Protein AF-A0ABD6W532-F1 (afdb_monomer_lite)

InterPro domains:
  IPR018689 Immunity protein Imm33 domain [PF09951] (10-70)

Organism: Rathayibacter rathayi (NCBI:txid33887)

pLDDT: mean 93.66, std 7.77, range [59.25, 98.44]

Structure (mmCIF, N/CA/C/O backbone):
data_AF-A0ABD6W532-F1
#
_entry.id   AF-A0ABD6W532-F1
#
loop_
_atom_site.group_PDB
_atom_site.id
_atom_site.type_symbol
_atom_site.label_atom_id
_atom_site.label_alt_id
_atom_site.label_comp_id
_atom_site.label_asym_id
_atom_site.label_entity_id
_atom_site.label_seq_id
_atom_site.pdbx_PDB_ins_code
_atom_site.Cartn_x
_atom_site.Cartn_y
_atom_site.Cartn_z
_atom_site.occupancy
_atom_site.B_iso_or_equiv
_atom_site.auth_seq_id
_atom_site.auth_comp_id
_atom_site.auth_asym_id
_atom_site.auth_atom_id
_atom_site.pdbx_PDB_model_num
ATOM 1 N N . MET A 1 1 ? -8.141 -4.741 -12.898 1.00 60.84 1 MET A N 1
ATOM 2 C CA . MET A 1 1 ? -8.251 -4.279 -14.311 1.00 60.84 1 MET A CA 1
ATOM 3 C C . MET A 1 1 ? -7.161 -3.235 -14.525 1.00 60.84 1 MET A C 1
ATOM 5 O O . MET A 1 1 ? -6.952 -2.446 -13.622 1.00 60.84 1 MET A O 1
ATOM 9 N N . GLU A 1 2 ? -6.420 -3.209 -15.641 1.00 71.75 2 GLU A N 1
ATOM 10 C CA . GLU A 1 2 ? -5.383 -2.169 -15.821 1.00 71.75 2 GLU A CA 1
ATOM 11 C C . GLU A 1 2 ? -6.043 -0.845 -16.249 1.00 71.75 2 GLU A C 1
ATOM 13 O O . GLU A 1 2 ? -6.473 -0.698 -17.392 1.00 71.75 2 GLU A O 1
ATOM 18 N N . ILE A 1 3 ? -6.173 0.096 -15.309 1.00 82.25 3 ILE A N 1
ATOM 19 C CA . ILE A 1 3 ? -6.740 1.438 -15.526 1.00 82.25 3 ILE A CA 1
ATOM 20 C C . ILE A 1 3 ? -5.628 2.406 -15.964 1.00 82.25 3 ILE A C 1
ATOM 22 O O . ILE A 1 3 ? -5.832 3.270 -16.817 1.00 82.25 3 ILE A O 1
ATOM 26 N N . ILE A 1 4 ? -4.433 2.235 -15.397 1.00 87.69 4 ILE A N 1
ATOM 27 C CA . ILE A 1 4 ? -3.237 3.038 -15.621 1.00 87.69 4 ILE A CA 1
ATOM 28 C C . ILE A 1 4 ? -2.157 2.123 -16.222 1.00 87.69 4 ILE A C 1
ATOM 30 O O . ILE A 1 4 ? -1.623 1.264 -15.510 1.00 87.69 4 ILE A O 1
ATOM 34 N N . PRO A 1 5 ? -1.807 2.304 -17.510 1.00 91.69 5 PRO A N 1
ATOM 35 C CA . PRO A 1 5 ? -0.770 1.513 -18.157 1.00 91.69 5 PRO A CA 1
ATOM 36 C C . PRO A 1 5 ? 0.584 1.666 -17.467 1.00 91.69 5 PRO A C 1
ATOM 38 O O . PRO A 1 5 ? 1.026 2.789 -17.214 1.00 91.69 5 PRO A O 1
ATOM 41 N N . GLN A 1 6 ? 1.265 0.544 -17.217 1.00 91.12 6 GLN A N 1
ATOM 42 C CA . GLN A 1 6 ? 2.619 0.522 -16.638 1.00 91.12 6 GLN A CA 1
ATOM 43 C C . GLN A 1 6 ? 2.723 1.240 -15.278 1.00 91.12 6 GLN A C 1
ATOM 45 O O . GLN A 1 6 ? 3.764 1.810 -14.944 1.00 91.12 6 GLN A O 1
ATOM 50 N N . ALA A 1 7 ? 1.654 1.210 -14.479 1.00 93.56 7 ALA A N 1
ATOM 51 C CA . ALA A 1 7 ? 1.604 1.894 -13.187 1.00 93.56 7 ALA A CA 1
ATOM 52 C C . ALA A 1 7 ? 2.601 1.358 -12.148 1.00 93.56 7 ALA A C 1
ATOM 54 O O . ALA A 1 7 ? 2.896 2.043 -11.164 1.00 93.56 7 ALA A O 1
ATOM 55 N N . GLY A 1 8 ? 3.121 0.150 -12.371 1.00 95.56 8 GLY A N 1
ATOM 56 C CA . GLY A 1 8 ? 4.020 -0.527 -11.450 1.00 95.56 8 GLY A CA 1
ATOM 57 C C . GLY A 1 8 ? 3.319 -0.936 -10.157 1.00 95.56 8 GLY A C 1
ATOM 58 O O . GLY A 1 8 ? 2.094 -1.010 -10.072 1.00 95.56 8 GLY A O 1
ATOM 59 N N . ALA A 1 9 ? 4.126 -1.197 -9.141 1.00 96.50 9 ALA A N 1
ATOM 60 C CA . ALA A 1 9 ? 3.694 -1.572 -7.812 1.00 96.50 9 ALA A CA 1
ATOM 61 C C . ALA A 1 9 ? 3.941 -0.439 -6.810 1.00 96.50 9 ALA A C 1
ATOM 63 O O . ALA A 1 9 ? 4.841 0.387 -6.978 1.00 96.50 9 ALA A O 1
ATOM 64 N N . CYS A 1 10 ? 3.165 -0.441 -5.736 1.00 96.50 10 CYS A N 1
ATOM 65 C CA . CYS A 1 10 ? 3.347 0.416 -4.572 1.00 96.50 10 CYS A CA 1
ATOM 66 C C . CYS A 1 10 ? 3.494 -0.427 -3.302 1.00 96.50 10 CYS A C 1
ATOM 68 O O . CYS A 1 10 ? 3.276 -1.640 -3.317 1.00 96.50 10 CYS A O 1
ATOM 70 N N . LEU A 1 11 ? 3.823 0.227 -2.188 1.00 97.38 11 LEU A N 1
ATOM 71 C CA . LEU A 1 11 ? 3.639 -0.370 -0.868 1.00 97.38 11 LEU A CA 1
ATOM 72 C C . LEU A 1 11 ? 2.305 0.082 -0.281 1.00 97.38 11 LEU A C 1
ATOM 74 O O . LEU A 1 11 ? 1.975 1.268 -0.294 1.00 97.38 11 LEU A O 1
ATOM 78 N N . MET A 1 12 ? 1.558 -0.865 0.262 1.00 97.56 12 MET A N 1
ATOM 79 C CA . MET A 1 12 ? 0.291 -0.635 0.945 1.00 97.56 12 MET A CA 1
ATOM 80 C C . MET A 1 12 ? 0.296 -1.413 2.254 1.00 97.56 12 MET A C 1
ATOM 82 O O . MET A 1 12 ? 0.801 -2.536 2.299 1.00 97.56 12 MET A O 1
ATOM 86 N N . THR A 1 13 ? -0.234 -0.836 3.328 1.00 98.38 13 THR A N 1
ATOM 87 C CA . 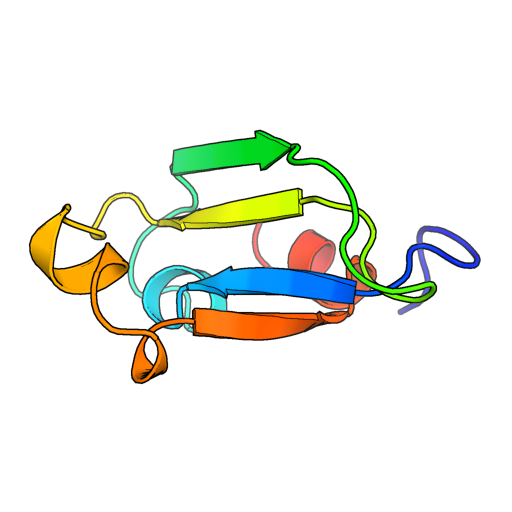THR A 1 13 ? -0.364 -1.576 4.586 1.00 98.38 13 THR A CA 1
ATOM 88 C C . THR A 1 13 ? -1.428 -2.662 4.470 1.00 98.38 13 THR A C 1
ATOM 90 O O . THR A 1 13 ? -2.412 -2.517 3.740 1.00 98.38 13 THR A O 1
ATOM 93 N N . VAL A 1 14 ? -1.263 -3.757 5.212 1.00 98.00 14 VAL A N 1
ATOM 94 C CA . VAL A 1 14 ? -2.228 -4.869 5.216 1.00 98.00 14 VAL A CA 1
ATOM 95 C C . VAL A 1 14 ? -3.611 -4.396 5.675 1.00 98.00 14 VAL A C 1
ATOM 97 O O . VAL A 1 14 ? -4.613 -4.800 5.093 1.00 98.00 14 VAL A O 1
ATOM 100 N N . ASN A 1 15 ? -3.686 -3.487 6.653 1.00 97.69 15 ASN A N 1
ATOM 101 C CA . ASN A 1 15 ? -4.961 -2.913 7.093 1.00 97.69 15 ASN A CA 1
ATOM 102 C C . ASN A 1 15 ? -5.690 -2.151 5.977 1.00 97.69 15 ASN A C 1
ATOM 104 O O . ASN A 1 15 ? -6.911 -2.267 5.879 1.00 97.69 15 ASN A O 1
ATOM 108 N N . ALA A 1 16 ? -4.961 -1.398 5.145 1.00 96.50 16 ALA A N 1
ATOM 109 C CA . ALA A 1 16 ? -5.544 -0.713 3.996 1.00 96.50 16 ALA A CA 1
ATOM 110 C C . ALA A 1 16 ? -5.980 -1.724 2.928 1.00 96.50 16 ALA A C 1
ATOM 112 O O . ALA A 1 16 ? -7.099 -1.649 2.433 1.00 96.50 16 ALA A O 1
ATOM 113 N N . TRP A 1 17 ? -5.115 -2.690 2.603 1.00 96.38 17 TRP A N 1
ATOM 114 C CA . TRP A 1 17 ? -5.383 -3.711 1.585 1.00 96.38 17 TRP A CA 1
ATOM 115 C C . TRP A 1 17 ? -6.613 -4.568 1.915 1.00 96.38 17 TRP A C 1
ATOM 117 O O . TRP A 1 17 ? -7.420 -4.878 1.046 1.00 96.38 17 TRP A O 1
ATOM 127 N N . GLU A 1 18 ? -6.773 -4.951 3.180 1.00 95.50 18 GLU A N 1
ATOM 128 C CA . GLU A 1 18 ? -7.912 -5.752 3.637 1.00 95.50 18 GLU A CA 1
ATOM 129 C C . GLU A 1 18 ? -9.165 -4.915 3.948 1.00 95.50 18 GLU A C 1
ATOM 131 O O . GLU A 1 18 ? -10.178 -5.473 4.368 1.00 95.50 18 GLU A O 1
ATOM 136 N N . GLY A 1 19 ? -9.114 -3.587 3.785 1.00 93.94 19 GLY A N 1
ATOM 137 C CA . GLY A 1 19 ? -10.244 -2.700 4.072 1.00 93.94 19 GLY A CA 1
ATOM 138 C C . GLY A 1 19 ? -10.646 -2.664 5.552 1.00 93.94 19 GLY A C 1
ATOM 139 O O . GLY A 1 19 ? -11.807 -2.418 5.876 1.00 93.94 19 GLY A O 1
ATOM 140 N N . ARG A 1 20 ? -9.709 -2.921 6.477 1.00 95.44 20 ARG A N 1
ATOM 141 C CA . ARG A 1 20 ? -9.977 -2.903 7.932 1.00 95.44 20 ARG A CA 1
ATOM 142 C C . ARG A 1 20 ? -10.249 -1.493 8.460 1.00 95.44 20 ARG A C 1
ATOM 144 O O . ARG A 1 20 ? -10.917 -1.329 9.478 1.00 95.44 20 ARG A O 1
ATOM 151 N N . ALA A 1 21 ? -9.709 -0.489 7.780 1.00 95.12 21 ALA A N 1
ATOM 152 C CA . ALA A 1 21 ? -9.962 0.927 7.996 1.00 95.12 21 ALA A CA 1
ATOM 153 C C . ALA A 1 21 ? -9.757 1.673 6.667 1.00 95.12 21 ALA A C 1
ATOM 155 O O . ALA A 1 21 ? -8.964 1.209 5.844 1.00 95.12 21 ALA A O 1
ATOM 156 N N . PRO A 1 22 ? -10.421 2.824 6.458 1.00 95.19 22 PRO A N 1
ATOM 157 C CA . PRO A 1 22 ? -10.285 3.576 5.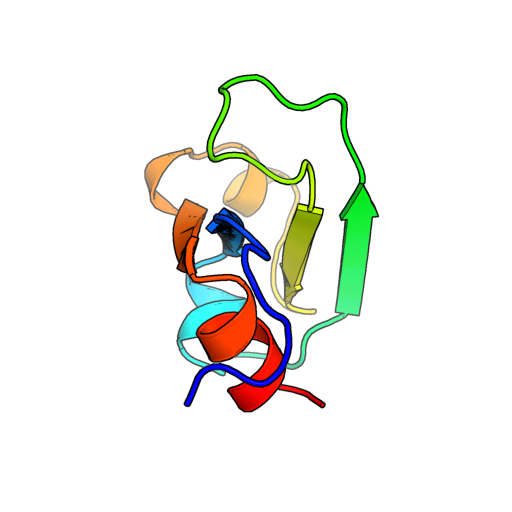216 1.00 95.19 22 PRO A CA 1
ATOM 158 C C . PRO A 1 22 ? -8.847 4.048 5.015 1.00 95.19 22 PRO A C 1
ATOM 160 O O . PRO A 1 22 ? -8.140 4.347 5.989 1.00 95.19 22 PRO A O 1
ATOM 163 N N . VAL A 1 23 ? -8.427 4.166 3.755 1.00 95.81 23 VAL A N 1
ATOM 164 C CA . VAL A 1 23 ? -7.165 4.829 3.411 1.00 95.81 23 VAL A CA 1
ATOM 165 C C . VAL A 1 23 ? -7.204 6.263 3.934 1.00 95.81 23 VAL A C 1
ATOM 167 O O . VAL A 1 23 ? -8.176 6.994 3.753 1.00 95.81 23 VAL A O 1
ATOM 170 N N . ARG A 1 24 ? -6.138 6.673 4.623 1.00 95.88 24 ARG A N 1
ATOM 171 C CA . ARG A 1 24 ? -6.040 8.014 5.215 1.00 95.88 24 ARG A CA 1
ATOM 172 C C . ARG A 1 24 ? -4.816 8.780 4.756 1.00 95.88 24 ARG A C 1
ATOM 174 O O . ARG A 1 24 ? -4.862 10.008 4.680 1.00 95.88 24 ARG A O 1
ATOM 181 N N . TRP A 1 25 ? -3.728 8.077 4.467 1.00 95.75 25 TRP A N 1
ATOM 182 C CA . TRP A 1 25 ? -2.474 8.699 4.078 1.00 95.75 25 TRP A CA 1
ATOM 183 C C . TRP A 1 25 ? -1.921 8.036 2.826 1.00 95.75 25 TRP A C 1
ATOM 185 O O . TRP A 1 25 ? -1.813 6.814 2.74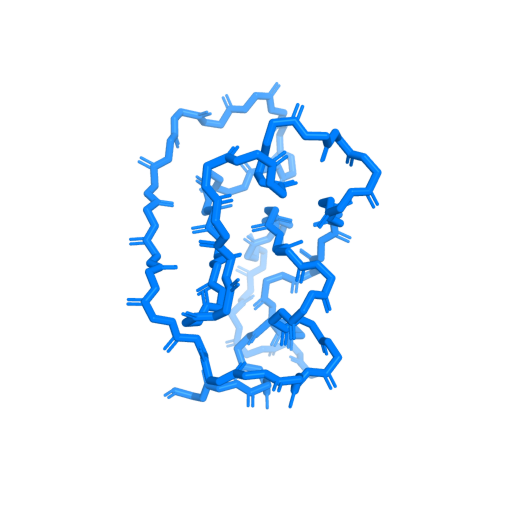3 1.00 95.75 25 TRP A O 1
ATOM 195 N N . MET A 1 26 ? -1.529 8.873 1.871 1.00 95.69 26 MET A N 1
ATOM 196 C CA . MET A 1 26 ? -0.794 8.481 0.677 1.00 95.69 26 MET A CA 1
ATOM 197 C C . MET A 1 26 ? 0.402 9.408 0.550 1.00 95.69 26 MET A C 1
ATOM 199 O O . MET A 1 26 ? 0.252 10.628 0.476 1.00 95.69 26 MET A O 1
ATOM 203 N N . LEU A 1 27 ? 1.595 8.831 0.545 1.00 95.25 27 LEU A N 1
ATOM 204 C CA . LEU A 1 27 ? 2.836 9.574 0.385 1.00 95.25 27 LEU A CA 1
ATOM 205 C C . LEU A 1 27 ? 3.681 8.948 -0.707 1.00 95.25 27 LEU A C 1
ATOM 207 O O . LEU A 1 27 ? 3.624 7.743 -0.945 1.00 95.25 27 LEU A O 1
ATOM 211 N N . ARG A 1 28 ? 4.437 9.796 -1.400 1.00 95.81 28 ARG A N 1
ATOM 212 C CA . ARG A 1 28 ? 5.296 9.367 -2.492 1.00 95.81 28 ARG A CA 1
ATOM 213 C C . ARG A 1 28 ? 6.749 9.524 -2.095 1.00 95.81 28 ARG A C 1
ATOM 215 O O . ARG A 1 28 ? 7.224 10.634 -1.869 1.00 95.81 28 ARG A O 1
ATOM 222 N N . GLU A 1 29 ? 7.440 8.402 -2.040 1.00 95.69 29 GLU A N 1
ATOM 223 C CA . GLU A 1 29 ? 8.867 8.325 -1.788 1.00 95.69 29 GLU A CA 1
ATOM 224 C C . GLU A 1 29 ? 9.644 8.135 -3.087 1.00 95.69 29 GLU A C 1
ATOM 226 O O . GLU A 1 29 ? 9.091 7.895 -4.166 1.00 95.69 29 GLU A O 1
ATOM 231 N N . ARG A 1 30 ? 10.970 8.243 -2.982 1.00 95.50 30 ARG A N 1
ATOM 232 C CA . ARG A 1 30 ? 11.849 7.852 -4.077 1.00 95.50 30 ARG A CA 1
ATOM 233 C C . ARG A 1 30 ? 11.668 6.355 -4.338 1.00 95.50 30 ARG A C 1
ATOM 235 O O . ARG A 1 30 ? 11.748 5.550 -3.417 1.00 95.50 30 ARG A O 1
ATOM 242 N N . SER A 1 31 ? 11.465 6.013 -5.606 1.00 94.38 31 SER A N 1
ATOM 243 C CA . SER A 1 31 ? 11.440 4.627 -6.065 1.00 94.38 31 SER A CA 1
ATOM 244 C C . SER A 1 31 ? 12.747 3.911 -5.714 1.00 94.38 31 SER A C 1
ATOM 246 O O . SER A 1 31 ? 13.834 4.443 -5.963 1.00 94.38 31 SER A O 1
ATOM 248 N N . ASN A 1 32 ? 12.632 2.704 -5.158 1.00 89.31 32 ASN A N 1
ATOM 249 C CA . ASN A 1 32 ? 13.777 1.853 -4.824 1.00 89.31 32 ASN A CA 1
ATOM 250 C C . ASN A 1 32 ? 14.046 0.755 -5.869 1.00 89.31 32 ASN A C 1
ATOM 252 O O . ASN A 1 32 ? 15.093 0.111 -5.825 1.00 89.31 32 ASN A O 1
ATOM 256 N N . ALA A 1 33 ? 13.124 0.529 -6.809 1.00 92.25 33 ALA A N 1
ATOM 257 C CA . ALA A 1 33 ? 13.224 -0.509 -7.833 1.00 92.25 33 ALA A CA 1
ATOM 258 C C . ALA A 1 33 ? 12.448 -0.106 -9.100 1.00 92.25 33 ALA A C 1
ATOM 260 O O . ALA A 1 33 ? 11.468 0.622 -8.985 1.00 92.25 33 ALA A O 1
ATOM 261 N N . PRO A 1 34 ? 12.788 -0.624 -10.298 1.00 92.56 34 PRO A N 1
ATOM 262 C CA . PRO A 1 34 ? 12.116 -0.241 -11.547 1.00 92.56 34 PRO A CA 1
ATOM 263 C C . PRO A 1 34 ? 10.588 -0.400 -11.543 1.00 92.56 34 PRO A C 1
ATOM 265 O O . PRO A 1 34 ? 9.902 0.337 -12.241 1.00 92.56 34 PRO A O 1
ATOM 268 N N . VAL A 1 35 ? 10.068 -1.359 -10.770 1.00 94.56 35 VAL A N 1
ATOM 269 C CA . VAL A 1 35 ? 8.625 -1.599 -10.626 1.00 94.56 35 VAL A CA 1
ATOM 270 C C . VAL A 1 35 ? 7.992 -0.779 -9.496 1.00 94.56 35 VAL A C 1
ATOM 272 O O . VAL A 1 35 ? 6.786 -0.592 -9.510 1.00 94.56 35 VAL A O 1
ATOM 275 N N . ASP A 1 36 ? 8.766 -0.271 -8.534 1.00 96.75 36 ASP A N 1
ATOM 276 C CA . ASP A 1 36 ? 8.253 0.554 -7.431 1.00 96.75 36 ASP A CA 1
ATOM 277 C C . ASP A 1 36 ? 7.944 1.963 -7.944 1.00 96.75 36 ASP A C 1
ATOM 279 O O . ASP A 1 36 ? 8.843 2.709 -8.335 1.00 96.75 36 ASP A O 1
ATOM 283 N N . ASN A 1 37 ? 6.676 2.359 -7.923 1.00 96.12 37 ASN A N 1
ATOM 284 C CA . ASN A 1 37 ? 6.241 3.680 -8.374 1.00 96.12 37 ASN A CA 1
ATOM 285 C C . ASN A 1 37 ? 6.383 4.780 -7.299 1.00 96.12 37 ASN A C 1
ATOM 287 O O . ASN A 1 37 ? 6.114 5.964 -7.566 1.00 96.12 37 ASN A O 1
ATOM 291 N N . GLY A 1 38 ? 6.840 4.387 -6.104 1.00 96.75 38 GLY A N 1
ATOM 292 C CA . GLY A 1 38 ? 7.142 5.245 -4.966 1.00 96.75 38 GLY A CA 1
ATOM 293 C C . GLY A 1 38 ? 5.966 5.486 -4.024 1.00 96.75 38 GLY A C 1
ATOM 294 O O . GLY A 1 38 ? 6.171 6.069 -2.963 1.00 96.75 38 GLY A O 1
ATOM 295 N N . TRP A 1 39 ? 4.744 5.066 -4.357 1.00 97.06 39 TRP A N 1
ATOM 296 C CA . TRP A 1 39 ? 3.606 5.267 -3.462 1.00 97.06 39 TRP A CA 1
ATOM 297 C C . TRP A 1 39 ? 3.686 4.366 -2.226 1.00 97.06 39 TRP A C 1
ATOM 299 O O . TRP A 1 39 ? 4.054 3.189 -2.307 1.00 97.06 39 TRP A O 1
ATOM 309 N N . ARG A 1 40 ? 3.334 4.951 -1.079 1.00 97.19 40 ARG A N 1
ATOM 310 C CA . ARG A 1 40 ? 3.110 4.298 0.213 1.00 97.19 40 ARG A CA 1
ATOM 311 C C . ARG A 1 40 ? 1.698 4.656 0.673 1.00 97.19 40 ARG A C 1
ATOM 313 O O . ARG A 1 40 ? 1.390 5.841 0.826 1.00 97.19 40 ARG A O 1
ATOM 320 N N 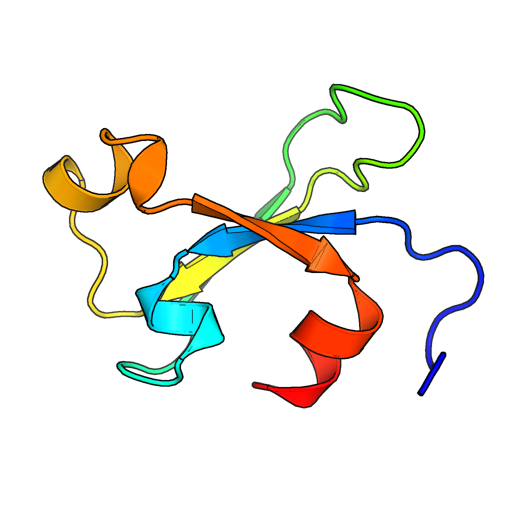. ILE A 1 41 ? 0.845 3.653 0.846 1.00 97.44 41 ILE A N 1
ATOM 321 C CA . ILE A 1 41 ? -0.586 3.816 1.131 1.00 97.44 41 ILE A CA 1
ATOM 322 C C . ILE A 1 41 ? -0.891 3.212 2.504 1.00 97.44 41 ILE A C 1
ATOM 324 O O . ILE A 1 41 ? -0.567 2.052 2.752 1.00 97.44 41 ILE A O 1
ATOM 328 N N . MET A 1 42 ? -1.498 3.999 3.393 1.00 97.75 42 MET A N 1
ATOM 329 C CA . MET A 1 42 ? -1.778 3.614 4.780 1.00 97.75 42 MET A CA 1
ATOM 330 C C . MET A 1 42 ? -3.233 3.898 5.156 1.00 97.75 42 MET A C 1
ATOM 332 O O . MET A 1 42 ? -3.838 4.889 4.727 1.00 97.75 42 MET A O 1
ATOM 336 N N . SER A 1 43 ? -3.776 3.037 6.007 1.00 97.44 43 SER A N 1
ATOM 337 C CA . SER A 1 43 ? -5.117 3.133 6.569 1.00 97.44 43 SER A CA 1
ATOM 338 C C . SER A 1 43 ? -5.155 4.045 7.790 1.00 97.44 43 SER A C 1
ATOM 340 O O . SER A 1 43 ? -4.151 4.251 8.465 1.00 97.44 43 SER A O 1
ATOM 342 N N . ALA A 1 44 ? -6.343 4.531 8.141 1.00 97.50 44 ALA A N 1
ATOM 343 C CA . ALA A 1 44 ? -6.573 5.330 9.342 1.00 97.50 44 ALA A CA 1
ATOM 344 C C . ALA A 1 44 ? -6.250 4.605 10.664 1.00 97.50 44 ALA A C 1
ATOM 346 O O . ALA A 1 44 ? -6.155 5.273 11.694 1.00 97.50 44 ALA A O 1
ATOM 347 N N . ALA A 1 45 ? -6.127 3.273 10.647 1.00 97.50 45 ALA A N 1
ATOM 348 C CA . ALA A 1 45 ? -5.824 2.459 11.823 1.00 97.50 45 ALA A CA 1
ATOM 349 C C . ALA A 1 45 ? -4.317 2.257 12.054 1.00 97.50 45 ALA A C 1
ATOM 351 O O . ALA A 1 45 ? -3.934 1.732 13.100 1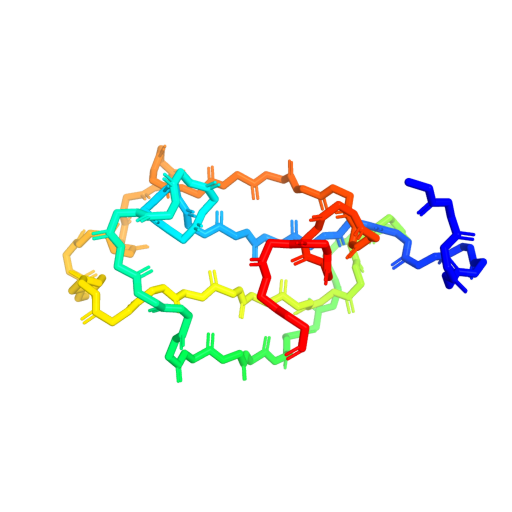.00 97.50 45 ALA A O 1
ATOM 352 N N . ASP A 1 46 ? -3.466 2.660 11.109 1.00 98.12 46 ASP A N 1
ATOM 353 C CA . ASP A 1 46 ? -2.036 2.372 11.179 1.00 98.12 46 ASP A CA 1
ATOM 354 C C . ASP A 1 46 ? -1.326 3.332 12.142 1.00 98.12 46 ASP A C 1
ATOM 356 O O . ASP A 1 46 ? -1.223 4.535 11.893 1.00 98.12 46 ASP A O 1
ATOM 360 N N . SER A 1 47 ? -0.832 2.794 13.261 1.00 98.00 47 SER A N 1
ATOM 361 C CA . SER A 1 47 ? 0.027 3.524 14.199 1.00 98.00 47 SER A CA 1
ATOM 362 C C . SER A 1 47 ? 1.493 3.473 13.765 1.00 98.00 47 SER A C 1
ATOM 364 O O . SER A 1 47 ? 1.890 2.626 12.966 1.00 98.00 47 SER A O 1
ATOM 366 N N . SER A 1 48 ? 2.333 4.335 14.339 1.00 97.38 48 SER A N 1
ATOM 367 C CA . SER A 1 48 ? 3.779 4.315 14.083 1.00 97.38 48 SER A CA 1
ATOM 368 C C . SER A 1 48 ? 4.418 2.956 14.393 1.00 97.38 48 SER A C 1
ATOM 370 O O . SER A 1 48 ? 5.293 2.515 13.657 1.00 97.38 48 SER A O 1
ATOM 372 N N . GLU A 1 49 ? 3.974 2.277 15.455 1.00 98.38 49 GLU A N 1
ATOM 373 C CA . GLU A 1 49 ? 4.450 0.939 15.827 1.00 98.38 49 GLU A CA 1
ATOM 374 C C . GLU A 1 49 ? 4.049 -0.110 14.788 1.00 98.38 49 GLU A C 1
ATOM 376 O O . GLU A 1 49 ? 4.860 -0.962 14.441 1.00 98.38 49 GLU A O 1
ATOM 381 N N . TYR A 1 50 ? 2.824 -0.028 14.260 1.00 98.31 50 TYR A N 1
ATOM 382 C CA . TYR A 1 50 ? 2.351 -0.921 13.201 1.00 98.31 50 TYR A CA 1
ATOM 383 C C . TYR A 1 50 ? 3.153 -0.724 11.908 1.00 98.31 50 TYR A C 1
ATOM 385 O O . TYR A 1 50 ? 3.595 -1.693 11.295 1.00 98.31 50 TYR A O 1
ATOM 393 N N . LEU A 1 51 ? 3.395 0.535 11.531 1.00 97.81 51 LEU A N 1
ATOM 394 C CA . LEU A 1 51 ? 4.161 0.904 10.338 1.00 97.81 51 LEU A CA 1
ATOM 395 C C . LEU A 1 51 ? 5.651 0.544 10.436 1.00 97.81 51 LEU A C 1
ATOM 397 O O . LEU A 1 51 ? 6.302 0.403 9.402 1.00 97.81 51 LEU A O 1
ATOM 401 N N . ALA A 1 52 ? 6.199 0.414 11.648 1.00 97.88 52 ALA A N 1
ATOM 402 C CA . ALA A 1 52 ? 7.602 0.066 11.870 1.00 97.88 52 ALA A CA 1
ATOM 403 C C . ALA A 1 52 ? 7.918 -1.415 11.591 1.00 97.88 52 ALA A C 1
ATOM 405 O O . ALA A 1 52 ? 9.086 -1.763 11.417 1.00 97.88 52 ALA A O 1
ATOM 406 N N . ASP A 1 53 ? 6.900 -2.274 11.546 1.00 98.19 53 ASP A N 1
ATOM 407 C CA . ASP A 1 53 ? 7.037 -3.688 11.216 1.00 98.19 53 ASP A CA 1
ATOM 408 C C . ASP A 1 53 ? 6.812 -3.905 9.713 1.00 98.19 53 ASP A C 1
ATOM 410 O O . ASP A 1 53 ? 5.743 -3.616 9.172 1.00 98.19 53 ASP A O 1
ATOM 414 N N . SER A 1 54 ? 7.834 -4.416 9.026 1.00 96.81 54 SER A N 1
ATOM 415 C CA . SER A 1 54 ? 7.787 -4.674 7.587 1.00 96.81 54 SER A CA 1
ATOM 416 C C . SER A 1 54 ? 6.744 -5.717 7.188 1.00 96.81 54 SER A C 1
ATOM 418 O O . SER A 1 54 ? 6.265 -5.662 6.058 1.00 96.81 54 SER A O 1
ATOM 420 N N . ASP A 1 55 ? 6.361 -6.626 8.089 1.00 98.19 55 ASP A N 1
ATOM 421 C CA . ASP A 1 55 ? 5.364 -7.670 7.805 1.00 98.19 55 ASP A CA 1
ATOM 422 C C . ASP A 1 55 ? 3.948 -7.089 7.653 1.00 98.19 55 ASP A C 1
ATOM 424 O O . ASP A 1 55 ? 3.062 -7.711 7.063 1.00 98.19 55 ASP A O 1
ATOM 428 N N . ASN A 1 56 ? 3.741 -5.857 8.125 1.00 98.44 56 ASN A N 1
ATOM 429 C CA . ASN A 1 56 ? 2.500 -5.109 7.953 1.00 98.44 56 ASN A CA 1
ATOM 430 C C . ASN A 1 56 ? 2.411 -4.370 6.611 1.00 98.44 56 ASN A C 1
ATOM 432 O O . ASN A 1 56 ? 1.394 -3.728 6.331 1.00 98.44 56 ASN A O 1
ATOM 436 N N . TRP A 1 57 ? 3.444 -4.464 5.772 1.00 97.75 57 TRP A N 1
ATOM 437 C CA . TRP A 1 57 ? 3.482 -3.874 4.442 1.00 97.75 57 TRP A CA 1
ATOM 438 C C . TRP A 1 57 ? 3.393 -4.940 3.359 1.00 97.75 57 TRP A C 1
ATOM 440 O O . TRP A 1 57 ? 3.918 -6.045 3.472 1.00 97.75 57 TRP A O 1
ATOM 450 N N . ARG A 1 58 ? 2.758 -4.575 2.250 1.00 96.94 58 ARG A N 1
ATOM 451 C CA . ARG A 1 58 ? 2.600 -5.430 1.082 1.00 96.94 58 ARG A CA 1
ATOM 452 C C . ARG A 1 58 ? 2.969 -4.677 -0.185 1.00 96.94 58 ARG A C 1
ATOM 454 O O . ARG A 1 58 ? 2.606 -3.516 -0.352 1.00 96.94 58 ARG A O 1
ATOM 461 N N . ILE A 1 59 ? 3.660 -5.370 -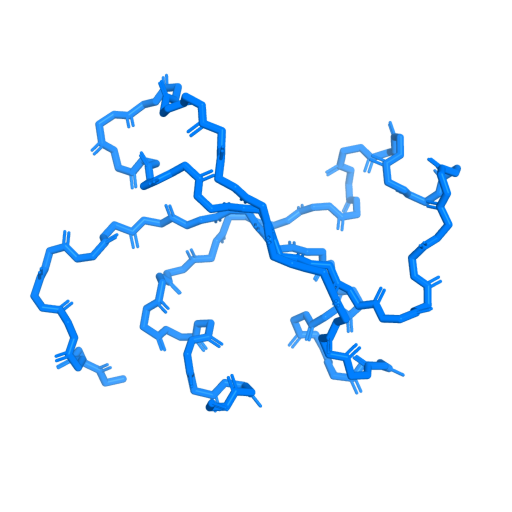1.089 1.00 96.94 59 ILE A N 1
ATOM 462 C CA . ILE A 1 59 ? 3.814 -4.937 -2.479 1.00 96.94 59 ILE A CA 1
ATOM 463 C C . ILE A 1 59 ? 2.501 -5.231 -3.204 1.00 96.94 59 ILE A C 1
ATOM 465 O O . ILE A 1 59 ? 2.064 -6.384 -3.261 1.00 96.94 59 ILE A O 1
ATOM 469 N N . THR A 1 60 ? 1.895 -4.191 -3.758 1.00 95.69 60 THR A N 1
ATOM 470 C CA . THR A 1 60 ? 0.569 -4.240 -4.378 1.00 95.69 60 THR A CA 1
ATOM 471 C C . THR A 1 60 ? 0.647 -3.652 -5.780 1.00 95.69 60 THR A C 1
ATOM 473 O O . THR A 1 60 ? 1.320 -2.638 -5.972 1.00 95.69 60 THR A O 1
ATOM 476 N N . ASP A 1 61 ? -0.013 -4.276 -6.763 1.00 95.69 61 ASP A N 1
ATOM 477 C CA . ASP A 1 61 ? -0.188 -3.654 -8.080 1.00 95.69 61 ASP A CA 1
ATOM 478 C C . ASP A 1 61 ? -0.952 -2.338 -7.910 1.00 95.69 61 ASP A C 1
ATOM 480 O O . ASP A 1 61 ? -1.954 -2.277 -7.196 1.00 95.69 61 ASP A O 1
ATOM 484 N N . PHE A 1 62 ? -0.471 -1.259 -8.521 1.00 94.81 62 PHE A N 1
ATOM 485 C CA . PHE A 1 62 ? -1.061 0.049 -8.268 1.00 94.81 62 PHE A CA 1
ATOM 486 C C . PHE A 1 62 ? -2.510 0.154 -8.757 1.00 94.81 62 PHE A C 1
ATOM 488 O O . PHE A 1 62 ? -3.298 0.870 -8.146 1.00 94.81 62 PHE A O 1
ATOM 495 N N . ASN A 1 63 ? -2.886 -0.574 -9.812 1.00 94.25 63 ASN A N 1
ATOM 496 C CA . ASN A 1 63 ? -4.273 -0.592 -10.266 1.00 94.25 63 ASN A CA 1
ATOM 497 C C . ASN A 1 63 ? -5.178 -1.319 -9.273 1.00 94.25 63 ASN A C 1
ATOM 499 O O . ASN A 1 63 ? -6.271 -0.832 -9.001 1.00 94.25 63 ASN A O 1
ATOM 503 N N . ASP A 1 64 ? -4.710 -2.421 -8.685 1.00 93.88 64 ASP A N 1
ATOM 504 C CA . ASP A 1 64 ? -5.460 -3.124 -7.639 1.00 93.88 64 ASP A CA 1
ATOM 505 C C . ASP A 1 64 ? -5.643 -2.227 -6.403 1.00 93.88 64 ASP A C 1
ATOM 507 O O . ASP A 1 64 ? -6.714 -2.202 -5.804 1.00 93.88 64 ASP A O 1
ATOM 511 N N . ALA A 1 65 ? -4.628 -1.430 -6.043 1.00 93.62 65 ALA A N 1
ATOM 512 C CA . ALA A 1 65 ? -4.752 -0.449 -4.965 1.00 93.62 65 ALA A CA 1
ATOM 513 C C . ALA A 1 65 ? -5.813 0.629 -5.273 1.00 93.62 65 ALA A C 1
ATOM 515 O O . ALA A 1 65 ? -6.584 0.990 -4.385 1.00 93.62 65 ALA A O 1
ATOM 516 N N . CYS A 1 66 ? -5.890 1.105 -6.522 1.00 91.19 66 CYS A N 1
ATOM 517 C CA . CYS A 1 66 ? -6.917 2.054 -6.970 1.00 91.19 66 CYS A CA 1
ATOM 518 C C . CYS A 1 66 ? -8.340 1.467 -6.987 1.00 91.19 66 CYS A C 1
ATOM 520 O O . CYS A 1 66 ? -9.304 2.226 -6.959 1.00 91.19 66 CYS A O 1
ATOM 522 N N . GLU A 1 67 ? -8.496 0.142 -7.048 1.00 90.62 67 GLU A N 1
ATOM 523 C CA . GLU A 1 67 ? -9.815 -0.503 -6.990 1.00 90.62 67 GLU A CA 1
ATOM 524 C C . GLU A 1 67 ? -10.380 -0.578 -5.558 1.00 90.62 67 GLU A C 1
ATOM 526 O O . GLU A 1 67 ? -11.595 -0.694 -5.397 1.00 90.62 67 GLU A O 1
ATOM 531 N N . ILE A 1 68 ? -9.534 -0.501 -4.521 1.00 85.06 68 ILE A N 1
ATOM 532 C CA . ILE A 1 68 ? -9.955 -0.626 -3.113 1.00 85.06 68 ILE A CA 1
ATOM 533 C C . ILE A 1 68 ? -10.614 0.659 -2.600 1.00 85.06 68 ILE A C 1
ATOM 535 O O . ILE A 1 68 ? -11.677 0.601 -1.986 1.00 85.06 68 ILE A O 1
ATOM 539 N N . GLU A 1 69 ? -9.993 1.810 -2.853 1.00 68.19 69 GLU A N 1
ATOM 540 C CA . GLU A 1 69 ? -10.474 3.138 -2.452 1.00 68.19 69 GLU A CA 1
ATOM 541 C C . GLU A 1 69 ? -10.203 4.108 -3.624 1.00 68.19 69 GLU A C 1
ATOM 543 O O . GLU A 1 69 ? -9.040 4.472 -3.831 1.00 68.19 69 GLU A O 1
ATOM 548 N N . PRO A 1 70 ? -11.225 4.461 -4.433 1.00 59.25 70 PRO A N 1
ATOM 549 C CA . PRO A 1 70 ? -11.067 5.294 -5.630 1.00 59.25 70 PRO A CA 1
ATOM 550 C C . PRO A 1 70 ? -10.764 6.772 -5.344 1.00 59.25 70 PRO A C 1
ATOM 552 O O . PRO A 1 70 ? -11.269 7.318 -4.334 1.00 59.25 70 PRO A O 1
#

Foldseek 3Di:
DCPDPLQAKEKEFPCCLVVVADWDDWDADPDPDPRYNRIYIYGPPDDPVLVVDCVRIDTGGVVSSVVSPD

Radius of gyration: 11.5 Å; chains: 1; bounding box: 25×17×34 Å

Secondary structure (DSSP, 8-state):
--SSTT--EEEEEHHHHTTSS-EEEEEEPPPSSTTEEEEEEEETT--HHHHT-GGGEEEEEHHHHHHH--

Sequence (70 aa):
MEIIPQAGACLMTVNAWEGRAPVRWMLRERSNAPVDNGWRIMSAADSSEYLADSDNWRITDFNDACEIEP